Protein AF-A0A2A4W255-F1 (afdb_monomer)

Mean predicted aligned error: 3.9 Å

Nearest PDB structures (foldseek):
  1hx1-assembly1_B  TM=2.557E-01  e=3.547E+00  Homo sapiens
  8fih-assembly1_C  TM=3.078E-01  e=8.534E+00  synthetic construct
  1i36-assembly1_A  TM=2.579E-01  e=9.964E+00  Methanothermobacter thermautotrophicus

Radius of gyration: 17.44 Å; Cα contacts (8 Å, |Δi|>4): 116; chains: 1; bounding box: 42×27×45 Å

Solvent-accessible surface area (backbone atoms only — not comparable to full-atom values): 6337 Å² total; per-residue (Å²): 131,50,73,56,49,52,54,42,51,50,27,49,49,49,17,54,53,25,40,51,52,15,51,53,38,46,54,52,37,53,78,73,44,46,49,62,52,32,33,63,74,71,72,46,62,77,93,68,82,44,72,71,53,42,68,55,49,41,47,55,51,18,42,29,75,75,31,70,70,46,5,52,77,70,74,32,51,87,64,58,69,79,62,50,72,80,71,49,44,54,37,39,49,23,41,50,26,39,53,49,13,53,50,30,44,53,52,31,55,50,43,47,73,76,69,42,79,118

pLDDT: mean 92.79, std 5.99, range [61.5, 98.44]

Sequence (118 aa):
MSPNQVIFLVLMGLFISSEFISLALMFYIGRTRVKEIDKVVYGYEFPHDSIFALMIRVPNYASGFLWKWSARRSGLEDKIEHFDKRFRWPFIAAFLLAIFGMVCLIIALLFEKYFGLK

Secondary structure (DSSP, 8-state):
--HHHHHHHHHHHHHHHHHHHHHHHHHHHIIIIIHHHHHHHHSS--S---HHHHHHHHHHHHHHHH-HHHHHHTT-HHHHTTS-HHHHHHHHHHHHHHHHHHHHHHHHHHHHHHH---

Structure (mmCIF, N/CA/C/O backbone):
data_AF-A0A2A4W255-F1
#
_entry.id   AF-A0A2A4W255-F1
#
loop_
_atom_site.group_PDB
_atom_site.id
_atom_site.type_symbol
_atom_site.label_atom_id
_atom_site.label_alt_id
_atom_site.label_comp_id
_atom_site.label_asym_id
_atom_site.label_entity_id
_atom_site.label_seq_id
_atom_site.pdbx_PDB_ins_code
_atom_site.Cartn_x
_atom_site.Cartn_y
_atom_site.Cartn_z
_atom_site.occupancy
_atom_site.B_iso_or_equiv
_atom_site.auth_seq_id
_atom_site.auth_comp_id
_atom_site.auth_asym_id
_atom_site.auth_atom_id
_atom_site.pdbx_PDB_model_num
ATOM 1 N N . MET A 1 1 ? -25.613 -3.168 21.323 1.00 78.56 1 MET A N 1
ATOM 2 C CA . MET A 1 1 ? -24.168 -2.873 21.248 1.00 78.56 1 MET A CA 1
ATOM 3 C C . MET A 1 1 ? -23.893 -1.593 22.003 1.00 78.56 1 MET A C 1
ATOM 5 O O . MET A 1 1 ? -24.644 -0.641 21.816 1.00 78.56 1 MET A O 1
ATOM 9 N N . SER A 1 2 ? -22.859 -1.569 22.842 1.00 91.75 2 SER A N 1
ATOM 10 C CA . SER A 1 2 ? -22.402 -0.322 23.463 1.00 91.75 2 SER A CA 1
ATOM 11 C C . SER A 1 2 ? -21.734 0.585 22.412 1.00 91.75 2 SER A C 1
ATOM 13 O O . SER A 1 2 ? -21.219 0.076 21.410 1.00 91.75 2 SER A O 1
ATOM 15 N N . PRO A 1 3 ? -21.712 1.919 22.602 1.00 90.81 3 PRO A N 1
ATOM 16 C CA . PRO A 1 3 ? -20.990 2.827 21.706 1.00 90.81 3 PRO A CA 1
ATOM 17 C C . PRO A 1 3 ? -19.522 2.421 21.502 1.00 90.81 3 PRO A C 1
ATOM 19 O O . PRO A 1 3 ? -19.014 2.493 20.386 1.00 90.81 3 PRO A O 1
ATOM 22 N N . ASN A 1 4 ? -18.873 1.896 22.545 1.00 92.50 4 ASN A N 1
ATOM 23 C CA . ASN A 1 4 ? -17.494 1.408 22.483 1.00 92.50 4 ASN A CA 1
ATOM 24 C C . ASN A 1 4 ? -17.340 0.222 21.519 1.00 92.50 4 ASN A C 1
ATOM 26 O O . ASN A 1 4 ? -16.406 0.198 20.719 1.00 92.50 4 ASN A O 1
ATOM 30 N N . GLN A 1 5 ? -18.282 -0.728 21.536 1.00 92.19 5 GLN A N 1
ATOM 31 C CA . GLN A 1 5 ? -18.296 -1.848 20.587 1.00 92.19 5 GLN A CA 1
ATOM 32 C C . GLN A 1 5 ? -18.472 -1.365 19.145 1.00 92.19 5 GLN A C 1
ATOM 34 O O . GLN A 1 5 ? -17.830 -1.892 18.240 1.00 92.19 5 GLN A O 1
ATOM 39 N N . VAL A 1 6 ? -19.313 -0.350 18.919 1.00 94.75 6 VAL A N 1
ATOM 40 C CA . VAL A 1 6 ? -19.509 0.229 17.581 1.00 94.75 6 VAL A CA 1
ATOM 41 C C . VAL A 1 6 ? -18.219 0.877 17.081 1.00 94.75 6 VAL A C 1
ATOM 43 O O . VAL A 1 6 ? -17.794 0.585 15.968 1.00 94.75 6 VAL A O 1
ATOM 46 N N . ILE A 1 7 ? -17.565 1.705 17.902 1.00 94.38 7 ILE A N 1
ATOM 47 C CA . ILE A 1 7 ? -16.305 2.374 17.541 1.00 94.38 7 ILE A CA 1
ATOM 48 C C . ILE A 1 7 ? -15.227 1.345 17.189 1.00 94.38 7 ILE A C 1
ATOM 50 O O . ILE A 1 7 ? -14.591 1.455 16.141 1.00 94.38 7 ILE A O 1
ATOM 54 N N . PHE A 1 8 ? -15.054 0.320 18.026 1.00 95.25 8 PHE A N 1
ATOM 55 C CA . PHE A 1 8 ? -14.075 -0.734 17.775 1.00 95.25 8 PHE A CA 1
ATOM 56 C C . PHE A 1 8 ? -14.357 -1.483 16.467 1.00 95.25 8 PHE A C 1
ATOM 58 O O . PHE A 1 8 ? -13.452 -1.648 15.650 1.00 95.25 8 PHE A O 1
ATOM 65 N N . LEU A 1 9 ? -15.611 -1.884 16.221 1.00 95.81 9 LEU A N 1
ATOM 66 C CA . LEU A 1 9 ? -15.978 -2.559 14.973 1.00 95.81 9 LEU A CA 1
ATOM 67 C C . LEU A 1 9 ? -15.764 -1.674 13.744 1.00 95.81 9 LEU A C 1
ATOM 69 O O . LEU A 1 9 ? -15.322 -2.179 12.716 1.00 95.81 9 LEU A O 1
ATOM 73 N N . VAL A 1 10 ? -16.036 -0.370 13.836 1.00 97.00 10 VAL A N 1
ATOM 74 C CA . VAL A 1 10 ? -15.764 0.571 12.740 1.00 97.00 10 VAL A CA 1
AT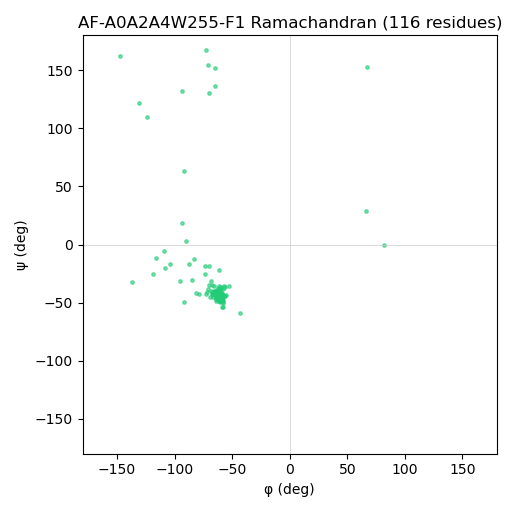OM 75 C C . VAL A 1 10 ? 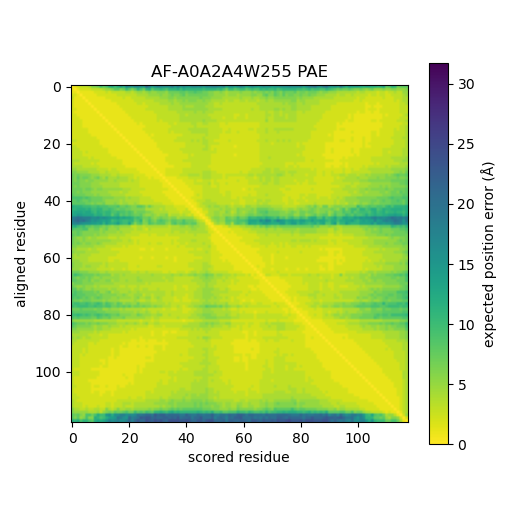-14.266 0.636 12.451 1.00 97.00 10 VAL A C 1
ATOM 77 O O . VAL A 1 10 ? -13.875 0.511 11.295 1.00 97.00 10 VAL A O 1
ATOM 80 N N . LEU A 1 11 ? -13.419 0.769 13.476 1.00 97.44 11 LEU A N 1
ATOM 81 C CA . LEU A 1 11 ? -11.963 0.803 13.296 1.00 97.44 11 LEU A CA 1
ATOM 82 C C . LEU A 1 11 ? -11.427 -0.501 12.690 1.00 97.44 11 LEU A C 1
ATOM 84 O O . LEU A 1 11 ? -10.633 -0.460 11.750 1.00 97.44 11 LEU A O 1
ATOM 88 N N . MET A 1 12 ? -11.904 -1.651 13.171 1.00 97.88 12 MET A N 1
ATOM 89 C CA . MET A 1 12 ? -11.537 -2.957 12.618 1.00 97.88 12 MET A CA 1
ATOM 90 C C . MET A 1 12 ? -12.038 -3.136 11.180 1.00 97.88 12 MET A C 1
ATOM 92 O O . MET A 1 12 ? -11.311 -3.652 10.335 1.00 97.88 12 MET A O 1
ATOM 96 N N . GLY A 1 13 ? -13.252 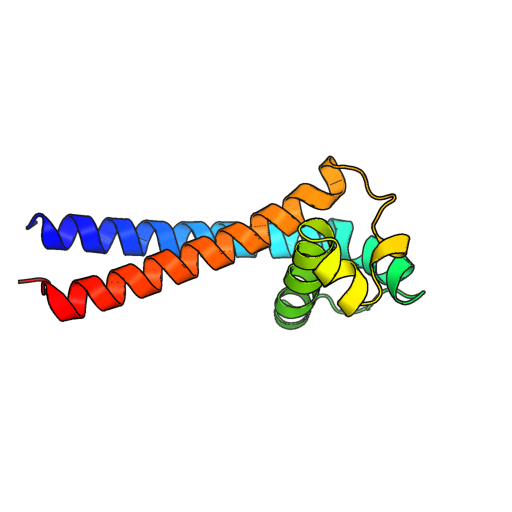-2.675 10.872 1.00 98.12 13 GLY A N 1
ATOM 97 C CA . GLY A 1 13 ? -13.808 -2.698 9.519 1.00 98.12 13 GLY A CA 1
ATOM 98 C C . GLY A 1 13 ? -13.025 -1.815 8.545 1.00 98.12 13 GLY A C 1
ATOM 99 O O . GLY A 1 13 ? -12.749 -2.233 7.418 1.00 98.12 13 GLY A O 1
ATOM 100 N N . LEU A 1 14 ? -12.605 -0.625 8.983 1.00 98.44 14 LEU A N 1
ATOM 101 C CA . LEU A 1 14 ? -11.729 0.260 8.212 1.00 98.44 14 LEU A CA 1
ATOM 102 C C . LEU A 1 14 ? -10.371 -0.394 7.946 1.00 98.44 14 LEU A C 1
ATOM 104 O O . LEU A 1 14 ? -9.941 -0.401 6.799 1.00 98.44 14 LEU A O 1
ATOM 108 N N . PHE A 1 15 ? -9.755 -1.014 8.957 1.00 98.44 15 PHE A N 1
ATOM 109 C CA . PHE A 1 15 ? -8.506 -1.765 8.797 1.00 98.44 15 PHE A CA 1
ATOM 110 C C . PHE A 1 15 ? -8.638 -2.901 7.773 1.00 98.44 15 PHE A C 1
ATOM 112 O O . PHE A 1 15 ? -7.878 -2.968 6.810 1.00 98.44 15 PHE A O 1
ATOM 119 N N . ILE A 1 16 ? -9.630 -3.780 7.938 1.00 98.38 16 ILE A N 1
ATOM 120 C CA . ILE A 1 16 ? -9.804 -4.940 7.052 1.00 98.38 16 ILE A CA 1
ATOM 121 C C . ILE A 1 16 ? -10.082 -4.488 5.614 1.00 98.38 16 ILE A C 1
ATOM 123 O O . ILE A 1 16 ? -9.496 -5.021 4.671 1.00 98.38 16 ILE A O 1
ATOM 127 N N . SER A 1 17 ? -10.962 -3.499 5.430 1.00 98.38 17 SER A N 1
ATOM 128 C CA . SER A 1 17 ? -11.297 -3.006 4.091 1.00 98.38 17 SER A CA 1
ATOM 129 C C . SER A 1 17 ? -10.115 -2.316 3.410 1.00 98.38 17 SER A C 1
ATOM 131 O O . SER A 1 17 ? -9.880 -2.562 2.226 1.00 98.38 17 SER A O 1
ATOM 133 N N . SER A 1 18 ? -9.329 -1.510 4.129 1.00 98.44 18 SER A N 1
ATOM 134 C CA . SER A 1 18 ? -8.168 -0.837 3.547 1.00 98.44 18 SER A CA 1
ATOM 135 C C . SER A 1 18 ? -7.059 -1.815 3.167 1.00 98.44 18 SER A C 1
ATOM 137 O O . SER A 1 18 ? -6.515 -1.690 2.070 1.00 98.44 18 SER A O 1
ATOM 139 N N . GLU A 1 19 ? -6.763 -2.816 4.003 1.00 97.50 19 GLU A N 1
ATOM 140 C CA . GLU A 1 19 ? -5.773 -3.852 3.677 1.00 97.50 19 GLU A CA 1
ATOM 141 C C . GLU A 1 19 ? -6.226 -4.711 2.497 1.00 97.50 19 GLU A C 1
ATOM 143 O O . GLU A 1 19 ? -5.440 -4.996 1.593 1.00 97.50 19 GLU A O 1
ATOM 148 N N . PHE A 1 20 ? -7.511 -5.070 2.442 1.00 97.69 20 PHE A N 1
ATOM 149 C CA . PHE A 1 20 ? -8.058 -5.825 1.319 1.00 97.69 20 PHE A CA 1
ATOM 150 C C . PHE A 1 20 ? -7.930 -5.056 -0.005 1.00 97.69 20 PHE A C 1
ATOM 152 O O . PHE A 1 20 ? -7.452 -5.604 -1.001 1.00 97.69 20 PHE A O 1
ATOM 159 N N . ILE A 1 21 ? -8.307 -3.772 -0.019 1.00 98.00 21 ILE A N 1
ATOM 160 C CA . ILE A 1 21 ? -8.189 -2.922 -1.214 1.00 98.00 21 ILE A CA 1
ATOM 161 C C . ILE A 1 21 ? -6.714 -2.697 -1.570 1.00 98.00 21 ILE A C 1
ATOM 163 O O . ILE A 1 21 ? -6.354 -2.761 -2.746 1.00 98.00 21 ILE A O 1
ATOM 167 N N . SER A 1 22 ? -5.850 -2.476 -0.576 1.00 97.38 22 SER A N 1
ATOM 168 C CA . SER A 1 22 ? -4.405 -2.328 -0.767 1.00 97.38 22 SER A CA 1
ATOM 169 C C . SER A 1 22 ? -3.796 -3.561 -1.436 1.00 97.38 22 SER A C 1
ATOM 171 O O . SER A 1 22 ? -3.130 -3.437 -2.465 1.00 97.38 22 SER A O 1
ATOM 173 N N . LEU A 1 23 ? -4.095 -4.761 -0.931 1.00 95.81 23 LEU A N 1
ATOM 174 C CA . LEU A 1 23 ? -3.633 -6.022 -1.512 1.00 95.81 23 LEU A CA 1
ATOM 175 C C . LEU A 1 23 ? -4.154 -6.218 -2.938 1.00 95.81 23 LEU A C 1
ATOM 177 O O . LEU A 1 23 ? -3.382 -6.574 -3.830 1.00 95.81 23 LEU A O 1
ATOM 181 N N . ALA A 1 24 ? -5.436 -5.939 -3.189 1.00 95.75 24 ALA A N 1
ATOM 182 C CA . ALA A 1 24 ? -6.007 -6.010 -4.532 1.00 95.75 24 ALA A CA 1
ATOM 183 C C . ALA A 1 24 ? -5.286 -5.062 -5.508 1.00 95.75 24 ALA A C 1
ATOM 185 O O . ALA A 1 24 ? -4.941 -5.458 -6.627 1.00 95.75 24 ALA A O 1
ATOM 186 N N . LEU A 1 25 ? -4.986 -3.834 -5.070 1.00 96.44 25 LEU A N 1
ATOM 187 C CA . LEU A 1 25 ? -4.187 -2.887 -5.842 1.00 96.44 25 LEU A CA 1
ATOM 188 C C . LEU A 1 25 ? -2.758 -3.391 -6.051 1.00 96.44 25 LEU A C 1
ATOM 190 O O . LEU A 1 25 ? -2.268 -3.297 -7.171 1.00 96.44 25 LEU A O 1
ATOM 194 N N . MET A 1 26 ? -2.102 -3.972 -5.042 1.00 95.31 26 MET A N 1
ATOM 195 C CA . MET A 1 26 ? -0.764 -4.556 -5.193 1.00 95.31 26 MET A CA 1
ATOM 196 C C . MET A 1 26 ? -0.739 -5.662 -6.251 1.00 95.31 26 MET A C 1
ATOM 198 O O . MET A 1 26 ? 0.165 -5.673 -7.084 1.00 95.31 26 MET A O 1
ATOM 202 N N . PHE A 1 27 ? -1.743 -6.544 -6.288 1.00 93.38 27 PHE A N 1
ATOM 203 C CA . PHE A 1 27 ? -1.855 -7.557 -7.343 1.00 93.38 27 PHE A CA 1
ATOM 204 C C . PHE A 1 27 ? -2.069 -6.937 -8.727 1.00 93.38 27 PHE A C 1
ATOM 206 O O . PHE A 1 27 ? -1.416 -7.342 -9.692 1.00 93.38 27 PHE A O 1
ATOM 213 N N . TYR A 1 28 ? -2.950 -5.939 -8.833 1.00 94.31 28 TYR A N 1
ATOM 214 C CA . TYR A 1 28 ? -3.163 -5.202 -10.080 1.00 94.31 28 TYR A CA 1
ATOM 215 C C . TYR A 1 28 ? -1.865 -4.541 -10.573 1.00 94.31 28 TYR A C 1
ATOM 217 O O . TYR A 1 28 ? -1.482 -4.691 -11.734 1.00 94.31 28 TYR A O 1
ATOM 225 N N . ILE A 1 29 ? -1.158 -3.860 -9.674 1.00 94.88 29 ILE A N 1
ATOM 226 C CA . ILE A 1 29 ? 0.113 -3.176 -9.915 1.00 94.88 29 ILE A CA 1
ATOM 227 C C . ILE A 1 29 ? 1.198 -4.168 -10.339 1.00 94.88 29 ILE A C 1
ATOM 229 O O . ILE A 1 29 ? 1.880 -3.929 -11.337 1.00 94.88 29 ILE A O 1
ATOM 233 N N . GLY A 1 30 ? 1.316 -5.296 -9.635 1.00 92.31 30 GLY A N 1
ATOM 234 C CA . GLY A 1 30 ? 2.253 -6.367 -9.964 1.00 92.31 30 GLY A CA 1
ATOM 235 C C . GLY A 1 30 ? 2.062 -6.882 -11.386 1.00 92.31 30 GLY A C 1
ATOM 236 O O . GLY A 1 30 ? 3.022 -6.990 -12.138 1.00 92.31 30 GLY A O 1
ATOM 237 N N . ARG A 1 31 ? 0.807 -7.102 -11.798 1.00 89.81 31 ARG A N 1
ATOM 238 C CA . ARG A 1 31 ? 0.500 -7.609 -13.143 1.00 89.81 31 ARG A CA 1
ATOM 239 C C . ARG A 1 31 ? 0.668 -6.597 -14.269 1.00 89.81 31 ARG A C 1
ATOM 241 O O . ARG A 1 31 ? 0.834 -7.021 -15.407 1.00 89.81 31 ARG A O 1
ATOM 248 N N . THR A 1 32 ? 0.558 -5.299 -13.991 1.00 90.94 32 THR A N 1
ATOM 249 C CA . THR A 1 32 ? 0.416 -4.292 -15.057 1.00 90.94 32 THR A CA 1
ATOM 250 C C . THR A 1 32 ? 1.533 -3.261 -15.124 1.00 90.94 32 THR A C 1
ATOM 252 O O . THR A 1 32 ? 1.724 -2.682 -16.184 1.00 90.94 32 THR A O 1
ATOM 255 N N . ARG A 1 33 ? 2.238 -2.981 -14.021 1.00 93.12 33 ARG A N 1
ATOM 256 C CA . ARG A 1 33 ? 3.069 -1.765 -13.902 1.00 93.12 33 ARG A CA 1
ATOM 257 C C . ARG A 1 33 ? 4.432 -1.993 -13.269 1.00 93.12 33 ARG A C 1
ATOM 259 O O . ARG A 1 33 ? 5.380 -1.298 -13.613 1.00 93.12 33 ARG A O 1
ATOM 266 N N . VAL A 1 34 ? 4.549 -2.943 -12.340 1.00 93.19 34 VAL A N 1
ATOM 267 C CA . VAL A 1 34 ? 5.811 -3.186 -11.615 1.00 93.19 34 VAL A CA 1
ATOM 268 C C . VAL A 1 34 ? 6.948 -3.523 -12.568 1.00 93.19 34 VAL A C 1
ATOM 270 O O . VAL A 1 34 ? 8.012 -2.932 -12.451 1.00 93.19 34 VAL A O 1
ATOM 273 N N . LYS A 1 35 ? 6.696 -4.374 -13.565 1.00 91.19 35 LYS A N 1
ATOM 274 C CA . LYS A 1 35 ? 7.707 -4.762 -14.558 1.00 91.19 35 LYS A CA 1
ATOM 275 C C . LYS A 1 35 ? 8.236 -3.583 -15.373 1.00 91.19 35 LYS A C 1
ATOM 277 O O . LYS A 1 35 ? 9.420 -3.534 -15.690 1.00 91.19 35 LYS A O 1
ATOM 282 N N . GLU A 1 36 ? 7.374 -2.616 -15.679 1.00 92.50 36 GLU A N 1
ATOM 283 C CA . GLU A 1 36 ? 7.765 -1.410 -16.410 1.00 92.50 36 GLU A CA 1
ATOM 284 C C . GLU A 1 36 ? 8.707 -0.540 -15.569 1.00 92.50 36 GLU A C 1
ATOM 286 O O . GLU A 1 36 ? 9.755 -0.116 -16.057 1.00 92.50 36 GLU A O 1
ATOM 291 N N . ILE A 1 37 ? 8.403 -0.362 -14.276 1.00 92.00 37 ILE A N 1
ATOM 292 C CA . ILE A 1 37 ? 9.327 0.295 -13.343 1.00 92.00 37 ILE A CA 1
ATOM 293 C C . ILE A 1 37 ? 10.615 -0.516 -13.190 1.00 92.00 37 ILE A C 1
ATOM 295 O O . ILE A 1 37 ? 11.690 0.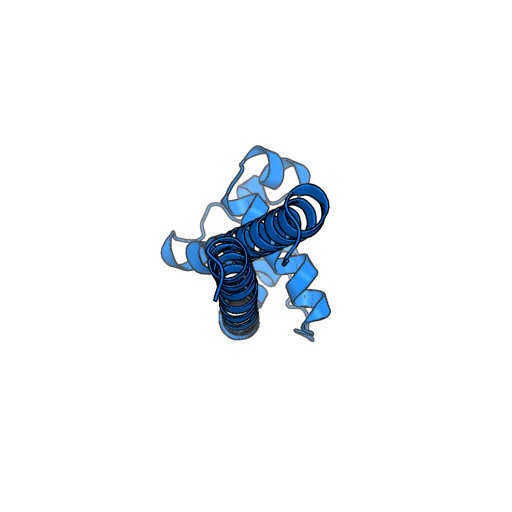070 -13.231 1.00 92.00 37 ILE A O 1
ATOM 299 N N . ASP A 1 38 ? 10.540 -1.837 -13.021 1.00 91.50 38 ASP A N 1
ATOM 300 C CA . ASP A 1 38 ? 11.718 -2.686 -12.817 1.00 91.50 38 ASP A CA 1
ATOM 301 C C . ASP A 1 38 ? 12.712 -2.545 -13.971 1.00 91.50 38 ASP A C 1
ATOM 303 O O . ASP A 1 38 ? 13.907 -2.343 -13.749 1.00 91.50 38 ASP A O 1
ATOM 307 N N . LYS A 1 39 ? 12.208 -2.552 -15.207 1.00 91.94 39 LYS A N 1
ATOM 308 C CA . LYS A 1 39 ? 13.021 -2.375 -16.408 1.00 91.94 39 LYS A CA 1
ATOM 309 C C . LYS A 1 39 ? 13.726 -1.022 -16.433 1.00 91.94 39 LYS A C 1
ATOM 311 O O . LYS A 1 39 ? 14.893 -0.950 -16.804 1.00 91.94 39 LYS A O 1
ATOM 316 N N . VAL A 1 40 ? 13.048 0.039 -16.004 1.00 91.44 40 VAL A N 1
ATOM 317 C CA . VAL A 1 40 ? 13.627 1.385 -15.903 1.00 91.44 40 VAL A CA 1
ATOM 318 C C . VAL A 1 40 ? 14.630 1.486 -14.748 1.00 91.44 40 VAL A C 1
ATOM 320 O O . VAL A 1 40 ? 15.682 2.110 -14.877 1.00 91.44 40 VAL A O 1
ATOM 323 N N . VAL A 1 41 ? 14.320 0.883 -13.599 1.00 89.56 41 VAL A N 1
ATOM 324 C CA . VAL A 1 41 ? 15.107 1.031 -12.370 1.00 89.56 41 VAL A CA 1
ATOM 325 C C . VAL A 1 41 ? 16.357 0.157 -12.385 1.00 89.56 41 VAL A C 1
ATOM 327 O O . VAL A 1 41 ? 17.426 0.636 -11.986 1.00 89.56 41 VAL A O 1
ATOM 330 N N . TYR A 1 42 ? 16.229 -1.085 -12.852 1.00 88.88 42 TYR A N 1
ATOM 331 C CA . TYR A 1 42 ? 17.252 -2.130 -12.782 1.00 88.88 42 TYR A CA 1
ATOM 332 C C . TYR A 1 42 ? 17.770 -2.595 -14.148 1.00 88.88 42 TYR A C 1
ATOM 334 O O . TYR A 1 42 ? 18.771 -3.304 -14.196 1.00 88.88 42 TYR A O 1
ATOM 342 N N . GLY A 1 43 ? 17.125 -2.213 -15.254 1.00 89.50 43 GLY A N 1
ATOM 343 C CA . GLY A 1 43 ? 17.512 -2.641 -16.604 1.00 89.50 43 GLY A CA 1
ATOM 344 C C . GLY A 1 43 ? 16.994 -4.027 -17.008 1.00 89.50 43 GLY A C 1
ATOM 345 O O . GLY A 1 43 ? 17.252 -4.465 -18.127 1.00 89.50 43 GLY A O 1
ATOM 346 N N . TYR A 1 44 ? 16.259 -4.718 -16.135 1.00 86.75 44 TYR A N 1
ATOM 347 C CA . TYR A 1 44 ? 15.654 -6.023 -16.405 1.00 86.75 44 TYR A CA 1
ATOM 348 C C . TYR A 1 44 ? 14.333 -6.189 -15.647 1.00 86.75 44 TYR A C 1
ATOM 350 O O . TYR A 1 44 ? 14.056 -5.470 -14.689 1.00 86.75 44 TYR A O 1
ATOM 358 N N . GLU A 1 45 ? 13.516 -7.148 -16.080 1.00 86.06 45 GLU A N 1
ATOM 359 C CA . GLU A 1 45 ? 12.255 -7.495 -15.421 1.00 86.06 45 GLU A CA 1
ATOM 360 C C . GLU A 1 45 ? 12.481 -8.639 -14.431 1.00 86.06 45 GLU A C 1
ATOM 362 O O . GLU A 1 45 ? 13.077 -9.661 -14.782 1.00 86.06 45 GLU A O 1
ATOM 367 N N . PHE A 1 46 ? 11.984 -8.506 -13.199 1.00 82.38 46 PHE A N 1
ATOM 368 C CA . PHE A 1 46 ? 11.993 -9.640 -12.280 1.00 82.38 46 PHE A CA 1
ATOM 369 C C . PHE A 1 46 ? 10.980 -10.698 -12.750 1.00 82.38 46 PHE A C 1
ATOM 371 O O . PHE A 1 46 ? 9.816 -10.373 -12.995 1.00 82.38 46 PHE A O 1
ATOM 378 N N . PRO A 1 47 ? 11.378 -11.978 -12.848 1.00 73.06 47 PRO A N 1
ATOM 379 C CA . PRO A 1 47 ? 10.520 -13.025 -13.403 1.00 73.06 47 PRO A CA 1
ATOM 380 C C . PRO A 1 47 ? 9.382 -13.448 -12.461 1.00 73.06 47 PRO A C 1
ATOM 382 O O . PRO A 1 47 ? 8.405 -14.050 -12.908 1.00 73.06 47 PRO A O 1
ATOM 385 N N . HIS A 1 48 ? 9.488 -13.149 -11.162 1.00 72.81 48 HIS A N 1
ATOM 386 C CA . HIS A 1 48 ? 8.554 -13.624 -10.144 1.00 72.81 48 HIS A CA 1
ATOM 387 C C . HIS A 1 48 ? 7.932 -12.475 -9.348 1.00 72.81 48 HIS A C 1
ATOM 389 O O . H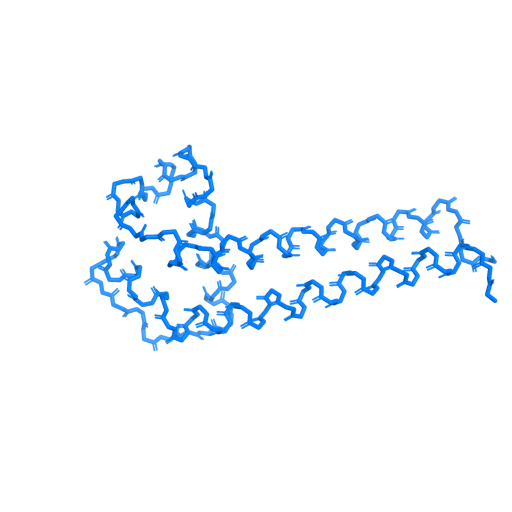IS A 1 48 ? 8.570 -11.872 -8.487 1.00 72.81 48 HIS A O 1
ATOM 395 N N . ASP A 1 49 ? 6.639 -12.246 -9.571 1.00 77.62 49 ASP A N 1
ATOM 396 C CA . ASP A 1 49 ? 5.824 -11.313 -8.793 1.00 77.62 49 ASP A CA 1
ATOM 397 C C . ASP A 1 49 ? 5.142 -12.038 -7.628 1.00 77.62 49 ASP A C 1
ATOM 399 O O . ASP A 1 49 ? 3.918 -12.158 -7.564 1.00 77.62 49 ASP A O 1
ATOM 403 N N . SER A 1 50 ? 5.946 -12.568 -6.700 1.00 87.19 50 SER A N 1
ATOM 404 C CA . SER A 1 50 ? 5.394 -13.093 -5.449 1.00 87.19 50 SER A CA 1
ATOM 405 C C . SER A 1 50 ? 4.780 -11.955 -4.632 1.00 87.19 50 SER A C 1
ATOM 407 O O . SER A 1 50 ? 5.234 -10.809 -4.695 1.00 87.19 50 SER A O 1
ATOM 409 N N . ILE A 1 51 ? 3.769 -12.268 -3.816 1.00 83.94 51 ILE A N 1
ATOM 410 C CA . ILE A 1 51 ? 3.151 -11.263 -2.940 1.00 83.94 51 ILE A CA 1
ATOM 411 C C . ILE A 1 51 ? 4.189 -10.617 -2.011 1.00 83.94 51 ILE A C 1
ATOM 413 O O . ILE A 1 51 ? 4.167 -9.409 -1.807 1.00 83.94 51 ILE A O 1
ATOM 417 N N . PHE A 1 52 ? 5.176 -11.388 -1.545 1.00 87.19 52 PHE A N 1
ATOM 418 C CA . PHE A 1 52 ? 6.289 -10.883 -0.739 1.00 87.19 52 PHE A CA 1
ATOM 419 C C . PHE A 1 52 ? 7.166 -9.885 -1.503 1.00 87.19 52 PHE A C 1
ATOM 421 O O . PHE A 1 52 ? 7.511 -8.836 -0.967 1.00 87.19 52 PHE A O 1
ATOM 428 N N . ALA A 1 53 ? 7.479 -10.162 -2.772 1.00 89.06 53 ALA A N 1
ATOM 429 C CA . ALA A 1 53 ? 8.239 -9.234 -3.606 1.00 89.06 53 ALA A CA 1
ATOM 430 C C . ALA A 1 53 ? 7.455 -7.942 -3.887 1.00 89.06 53 ALA A C 1
ATOM 432 O O . ALA A 1 53 ? 8.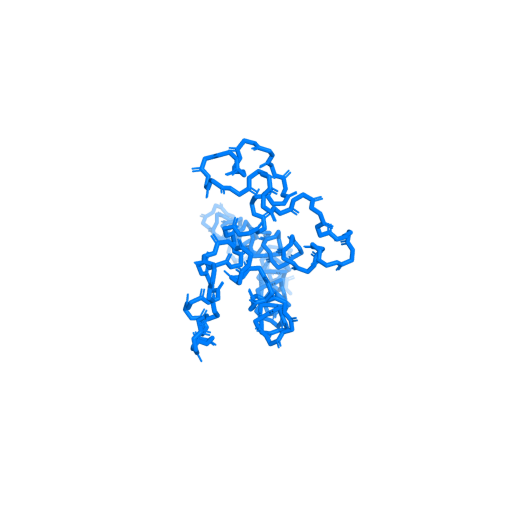040 -6.858 -3.944 1.00 89.06 53 ALA A O 1
ATOM 433 N N . LEU A 1 54 ? 6.133 -8.034 -4.053 1.00 91.75 54 LEU A N 1
ATOM 434 C CA . LEU A 1 54 ? 5.265 -6.868 -4.235 1.00 91.75 54 LEU A CA 1
ATOM 435 C C . LEU A 1 54 ? 5.164 -6.022 -2.960 1.00 91.75 54 LEU A C 1
ATOM 437 O O . LEU A 1 54 ? 5.253 -4.799 -3.055 1.00 91.75 54 LEU A O 1
ATOM 441 N N . MET A 1 55 ? 5.082 -6.649 -1.783 1.00 90.38 55 MET A N 1
ATOM 442 C CA . MET A 1 55 ? 5.062 -5.949 -0.490 1.00 90.38 55 MET A CA 1
ATOM 443 C C . MET A 1 55 ? 6.333 -5.135 -0.213 1.00 90.38 55 MET A C 1
ATOM 445 O O . MET A 1 55 ? 6.282 -4.201 0.576 1.00 90.38 55 MET A O 1
ATOM 449 N N . ILE A 1 56 ? 7.462 -5.441 -0.858 1.00 90.81 56 ILE A N 1
ATOM 450 C CA . ILE A 1 56 ? 8.695 -4.643 -0.743 1.00 90.81 56 ILE A CA 1
ATOM 451 C C . ILE A 1 56 ? 8.753 -3.572 -1.838 1.00 90.81 56 ILE A C 1
ATOM 453 O O . ILE A 1 56 ? 8.998 -2.395 -1.566 1.00 90.81 56 ILE A O 1
ATOM 457 N N . ARG A 1 57 ? 8.515 -3.970 -3.093 1.00 91.94 57 ARG A N 1
ATOM 458 C CA . ARG A 1 57 ? 8.671 -3.085 -4.256 1.00 91.94 57 ARG A CA 1
ATOM 459 C C . ARG A 1 57 ? 7.618 -1.984 -4.307 1.00 91.94 57 ARG A C 1
ATOM 461 O O . ARG A 1 57 ? 7.970 -0.827 -4.526 1.00 91.94 57 ARG A O 1
ATOM 468 N N . VAL A 1 58 ? 6.343 -2.313 -4.082 1.00 94.50 58 VAL A N 1
ATOM 469 C CA . VAL A 1 58 ? 5.247 -1.337 -4.192 1.00 94.50 58 VAL A CA 1
ATOM 470 C C . VAL A 1 58 ? 5.436 -0.178 -3.207 1.00 94.50 58 VAL A C 1
ATOM 472 O O . VAL A 1 58 ? 5.409 0.962 -3.671 1.00 94.50 58 VAL A O 1
ATOM 475 N N . PRO A 1 59 ? 5.723 -0.405 -1.908 1.00 94.81 59 PRO A N 1
ATOM 476 C CA . PRO A 1 59 ? 6.050 0.683 -0.988 1.00 94.81 59 PRO A CA 1
ATOM 477 C C . PRO A 1 59 ? 7.279 1.500 -1.390 1.00 94.81 59 PRO A C 1
ATOM 479 O O . PRO A 1 59 ? 7.252 2.721 -1.259 1.00 94.81 59 PRO A O 1
ATOM 482 N N . ASN A 1 60 ? 8.339 0.867 -1.907 1.00 94.56 60 ASN A N 1
ATOM 483 C CA . ASN A 1 60 ? 9.549 1.581 -2.330 1.00 94.56 60 ASN A CA 1
ATOM 484 C C . ASN A 1 60 ? 9.285 2.524 -3.518 1.00 94.56 60 ASN A C 1
ATOM 486 O O . ASN A 1 60 ? 9.747 3.664 -3.527 1.00 94.56 60 ASN A O 1
ATOM 490 N N . TYR A 1 61 ? 8.505 2.088 -4.509 1.00 95.44 61 TYR A N 1
ATOM 491 C CA . TYR A 1 61 ? 8.127 2.958 -5.626 1.00 95.44 61 TYR A CA 1
ATOM 492 C C . TYR A 1 61 ? 7.112 4.015 -5.210 1.00 95.44 61 TYR A C 1
ATOM 494 O O . TYR A 1 61 ? 7.258 5.179 -5.572 1.00 95.44 61 TYR A O 1
ATOM 502 N N . ALA A 1 62 ? 6.110 3.640 -4.412 1.00 96.44 62 ALA A N 1
ATOM 503 C CA . ALA A 1 62 ? 5.109 4.571 -3.907 1.00 96.44 62 ALA A CA 1
ATOM 504 C C . ALA A 1 62 ? 5.739 5.699 -3.081 1.00 96.44 62 ALA A C 1
ATOM 506 O O . ALA A 1 62 ? 5.384 6.862 -3.269 1.00 96.44 62 ALA A O 1
ATOM 507 N N . SER A 1 63 ? 6.703 5.379 -2.212 1.00 95.19 63 SER A N 1
ATOM 508 C CA . SER A 1 63 ? 7.422 6.377 -1.418 1.00 95.19 63 SER A CA 1
ATOM 509 C C . SER A 1 63 ? 8.262 7.301 -2.301 1.00 95.19 63 SER A C 1
ATOM 511 O O . SER A 1 63 ? 8.254 8.512 -2.081 1.0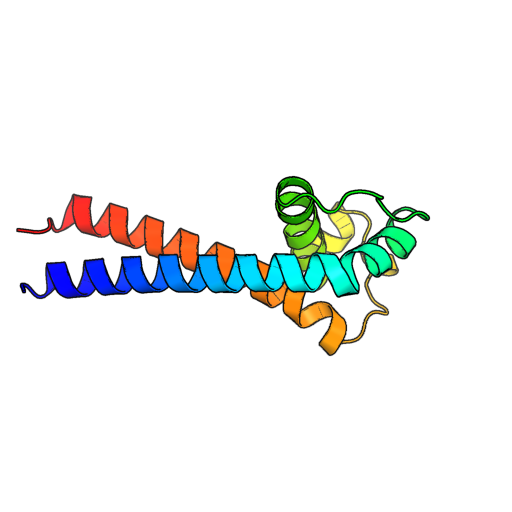0 95.19 63 SER A O 1
ATOM 513 N N . GLY A 1 64 ? 8.913 6.763 -3.341 1.00 95.38 64 GLY A N 1
ATOM 514 C CA . GLY A 1 64 ? 9.594 7.553 -4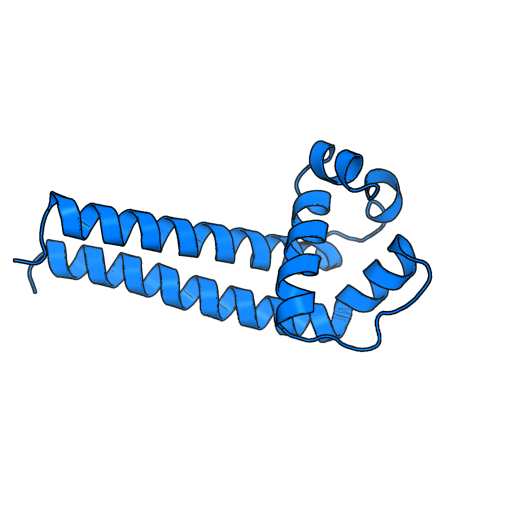.367 1.00 95.38 64 GLY A CA 1
ATOM 515 C C . GLY A 1 64 ? 8.646 8.497 -5.113 1.00 95.38 64 GLY A C 1
ATOM 516 O O . GLY A 1 64 ? 8.963 9.669 -5.299 1.00 95.38 64 GLY A O 1
ATOM 517 N N . PHE A 1 65 ? 7.453 8.028 -5.488 1.00 95.62 65 PHE A N 1
ATOM 518 C CA . PHE A 1 65 ? 6.446 8.861 -6.150 1.00 95.6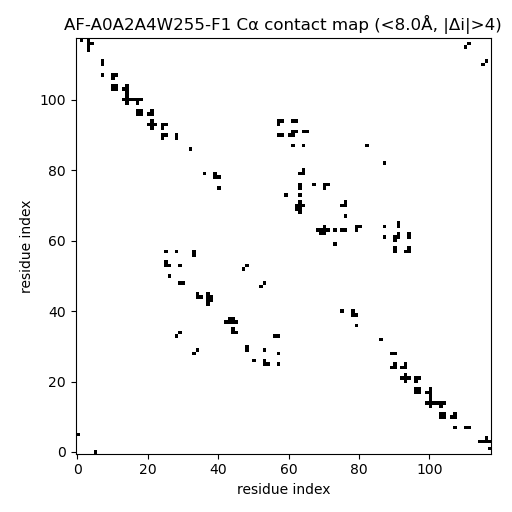2 65 PHE A CA 1
ATOM 519 C C . PHE A 1 65 ? 5.854 9.947 -5.241 1.00 95.62 65 PHE A C 1
ATOM 521 O O . PHE A 1 65 ? 5.463 11.000 -5.744 1.00 95.62 65 PHE A O 1
ATOM 528 N N . LEU A 1 66 ? 5.761 9.694 -3.932 1.00 94.88 66 LEU A N 1
ATOM 529 C CA . LEU A 1 66 ? 5.209 10.630 -2.949 1.00 94.88 66 LEU A CA 1
ATOM 530 C C . LEU A 1 66 ? 6.214 11.695 -2.502 1.00 94.88 66 LEU A C 1
ATOM 532 O O . LEU A 1 66 ? 5.846 12.860 -2.353 1.00 94.88 66 LEU A O 1
ATOM 536 N N . TRP A 1 67 ? 7.471 11.310 -2.272 1.00 94.00 67 TRP A N 1
ATOM 537 C CA . TRP A 1 67 ? 8.479 12.192 -1.691 1.00 94.00 67 TRP A CA 1
ATOM 538 C C . TRP A 1 67 ? 9.778 12.185 -2.485 1.00 94.00 67 TRP A C 1
ATOM 540 O O . TRP A 1 67 ? 10.493 11.185 -2.542 1.00 94.00 67 TRP A O 1
ATOM 550 N N . LYS A 1 68 ? 10.170 13.373 -2.956 1.00 92.44 68 LYS A N 1
ATOM 551 C CA . LYS A 1 68 ? 11.445 13.602 -3.652 1.00 92.44 68 LYS A CA 1
ATOM 552 C C . LYS A 1 68 ? 12.661 13.166 -2.829 1.00 92.44 68 LYS A C 1
ATOM 554 O O . LYS A 1 68 ? 13.608 12.599 -3.361 1.00 92.44 68 LYS A O 1
ATOM 559 N N . TRP A 1 69 ? 12.618 13.366 -1.510 1.00 93.75 69 TRP A N 1
ATOM 560 C CA . TRP A 1 69 ? 13.669 12.889 -0.607 1.00 93.75 69 TRP A CA 1
ATOM 561 C C . TRP A 1 69 ? 13.782 11.356 -0.576 1.00 93.75 69 TRP A C 1
ATOM 563 O O . TRP A 1 69 ? 14.893 10.828 -0.587 1.00 93.75 69 TRP A O 1
ATOM 573 N N . SER A 1 70 ? 12.652 10.640 -0.593 1.00 93.31 70 SER A N 1
ATOM 574 C CA . SER A 1 70 ? 12.645 9.174 -0.675 1.00 93.31 70 SER A CA 1
ATOM 575 C C . SER A 1 70 ? 13.172 8.709 -2.031 1.00 93.31 70 SER A C 1
ATOM 577 O O . SER A 1 70 ? 14.015 7.819 -2.097 1.00 93.31 70 SER A O 1
ATOM 579 N N . ALA A 1 71 ? 12.756 9.377 -3.114 1.00 93.81 71 ALA A N 1
ATOM 580 C CA . ALA A 1 71 ? 13.252 9.093 -4.456 1.00 93.81 71 ALA A CA 1
ATOM 581 C C . ALA A 1 71 ? 14.778 9.259 -4.555 1.00 93.81 71 ALA A C 1
ATOM 583 O O . ALA A 1 71 ? 15.446 8.392 -5.109 1.00 93.81 71 ALA A O 1
ATOM 584 N N . ARG A 1 72 ? 15.347 10.310 -3.949 1.00 94.50 72 ARG A N 1
ATOM 585 C CA . ARG A 1 72 ? 16.805 10.506 -3.828 1.00 94.50 72 ARG A CA 1
ATOM 586 C C . ARG A 1 72 ? 17.493 9.365 -3.101 1.00 94.50 72 ARG A C 1
ATOM 588 O O . ARG A 1 72 ? 18.435 8.778 -3.620 1.00 94.50 72 ARG A O 1
ATOM 595 N N . ARG A 1 73 ? 17.012 9.047 -1.896 1.00 93.00 73 ARG A N 1
ATOM 596 C CA . ARG A 1 73 ? 17.572 7.993 -1.036 1.00 93.00 73 ARG A CA 1
ATOM 597 C C . ARG A 1 73 ? 17.572 6.625 -1.714 1.00 93.00 73 ARG A C 1
ATOM 599 O O . ARG A 1 73 ? 18.529 5.878 -1.543 1.00 93.00 73 ARG A O 1
ATOM 606 N N . SER A 1 74 ? 16.527 6.320 -2.479 1.00 90.94 74 SER A N 1
ATOM 607 C CA . SER A 1 74 ? 16.381 5.044 -3.183 1.00 90.94 74 SER A CA 1
ATOM 608 C C . SER A 1 74 ? 16.971 5.047 -4.602 1.00 90.94 74 SER A C 1
ATOM 610 O O . SER A 1 74 ? 16.840 4.047 -5.305 1.00 90.94 74 SER A O 1
ATOM 612 N N . GLY A 1 75 ? 17.599 6.142 -5.057 1.00 91.56 75 GLY A N 1
ATOM 613 C CA . GLY A 1 75 ? 18.172 6.244 -6.409 1.00 91.56 75 GLY A CA 1
ATOM 614 C C . GLY A 1 75 ? 17.130 6.223 -7.537 1.00 91.56 75 GLY A C 1
ATOM 615 O O . GLY A 1 75 ? 17.405 5.732 -8.635 1.00 91.56 75 GLY A O 1
ATOM 616 N N . LEU A 1 76 ? 15.920 6.704 -7.246 1.00 93.50 76 LEU A N 1
ATOM 617 C CA . LEU A 1 76 ? 14.762 6.708 -8.137 1.00 93.50 76 LEU A CA 1
ATOM 618 C C . LEU A 1 76 ? 14.452 8.080 -8.756 1.00 93.50 76 LEU A C 1
ATOM 620 O O . LEU A 1 76 ? 13.704 8.094 -9.725 1.00 93.50 76 LEU A O 1
ATOM 624 N N . GLU A 1 77 ? 14.984 9.191 -8.223 1.00 91.12 77 GLU A N 1
ATOM 625 C CA . GLU A 1 77 ? 14.603 10.581 -8.580 1.00 91.12 77 GLU A CA 1
ATOM 626 C C . GLU A 1 77 ? 14.449 10.788 -10.096 1.00 91.12 77 GLU A C 1
ATOM 628 O O . GLU A 1 77 ? 13.339 11.022 -10.560 1.00 91.12 77 GLU A O 1
ATOM 633 N N . ASP A 1 78 ? 15.491 10.537 -10.886 1.00 91.56 78 ASP A N 1
ATOM 634 C CA . ASP A 1 78 ? 15.441 10.751 -12.343 1.00 91.56 78 ASP A CA 1
ATOM 635 C C . ASP A 1 78 ? 14.812 9.581 -13.118 1.00 91.56 78 ASP A C 1
ATOM 637 O O . ASP A 1 78 ? 14.487 9.680 -14.303 1.00 91.56 78 ASP A O 1
ATOM 641 N N . LYS A 1 79 ? 14.634 8.435 -12.456 1.00 91.75 79 LYS A N 1
ATOM 642 C CA . LYS A 1 79 ? 14.143 7.203 -13.081 1.00 91.75 79 LYS A CA 1
ATOM 643 C C . LYS A 1 79 ? 12.627 7.155 -13.136 1.00 91.75 79 LYS A C 1
ATOM 645 O O . LYS A 1 79 ? 12.077 6.544 -14.038 1.00 91.75 79 LYS A O 1
ATOM 650 N N . ILE A 1 80 ? 11.942 7.768 -12.177 1.00 91.50 80 ILE A N 1
ATOM 651 C CA . ILE A 1 80 ? 10.489 7.612 -12.027 1.00 91.50 80 ILE A CA 1
ATOM 652 C C . ILE A 1 80 ? 9.700 8.879 -12.394 1.00 91.50 80 ILE A C 1
ATOM 654 O O . ILE A 1 80 ? 8.468 8.863 -12.424 1.00 91.50 80 ILE A O 1
ATOM 658 N N . GLU A 1 81 ? 10.396 9.979 -12.689 1.00 89.06 81 GLU A N 1
ATOM 659 C CA . GLU A 1 81 ? 9.805 11.294 -12.964 1.00 89.06 81 GLU A CA 1
ATOM 660 C C . GLU A 1 81 ? 9.045 11.388 -14.296 1.00 89.06 81 GLU A C 1
ATOM 662 O O . GLU A 1 81 ? 8.196 12.268 -14.437 1.00 89.06 81 GLU A O 1
ATOM 667 N N . HIS A 1 82 ? 9.272 10.477 -15.244 1.00 92.19 82 HIS A N 1
ATOM 668 C CA . HIS A 1 82 ? 8.585 10.480 -16.541 1.00 92.19 82 HIS A CA 1
ATOM 669 C C . HIS A 1 82 ? 7.246 9.727 -16.537 1.00 92.19 82 HIS A C 1
ATOM 671 O O . HIS A 1 82 ? 6.434 9.927 -17.439 1.00 92.19 82 HIS A O 1
ATOM 677 N N . PHE A 1 83 ? 6.976 8.883 -15.532 1.00 94.38 83 PHE A N 1
ATOM 678 C CA . PHE A 1 83 ? 5.706 8.157 -15.449 1.00 94.38 83 PHE A CA 1
ATOM 679 C C . PHE A 1 83 ? 4.544 9.124 -15.246 1.00 94.38 83 PHE A C 1
ATOM 681 O O . PHE A 1 83 ? 4.627 10.026 -14.416 1.00 94.38 83 PHE A O 1
ATOM 688 N N . ASP A 1 84 ? 3.433 8.946 -15.947 1.00 94.00 84 ASP A N 1
ATOM 689 C CA . ASP A 1 84 ? 2.308 9.866 -15.817 1.00 94.00 84 ASP A CA 1
ATOM 690 C C . ASP A 1 84 ? 1.557 9.687 -14.480 1.00 94.00 84 ASP A C 1
ATOM 692 O O . ASP A 1 84 ? 1.724 8.717 -13.734 1.00 94.00 84 ASP A O 1
ATOM 696 N N . LYS A 1 85 ? 0.681 10.639 -14.151 1.00 92.81 85 LYS A N 1
ATOM 697 C CA . LYS A 1 85 ? -0.079 10.603 -12.893 1.00 92.81 85 LYS A CA 1
ATOM 698 C C . LYS A 1 85 ? -0.951 9.343 -12.785 1.00 92.81 85 LYS A C 1
ATOM 700 O O . LYS A 1 85 ? -1.101 8.797 -11.691 1.00 92.81 85 LYS A O 1
ATOM 705 N N . ARG A 1 86 ? -1.529 8.871 -13.899 1.00 94.69 86 ARG A N 1
ATOM 706 C CA . ARG A 1 86 ? -2.387 7.675 -13.910 1.00 94.69 86 ARG A CA 1
ATOM 707 C C . ARG A 1 86 ? -1.584 6.421 -13.610 1.00 94.69 86 ARG A C 1
ATOM 709 O O . ARG A 1 86 ? -2.114 5.548 -12.924 1.00 94.69 86 ARG A O 1
ATOM 716 N N . PHE A 1 87 ? -0.333 6.348 -14.060 1.00 95.38 87 PHE A N 1
ATOM 717 C CA . PHE A 1 87 ? 0.599 5.269 -13.772 1.00 95.38 87 PHE A CA 1
ATOM 718 C C . PHE A 1 87 ? 0.987 5.219 -12.287 1.00 95.38 87 PHE A C 1
ATOM 720 O O . PHE A 1 87 ? 0.937 4.154 -11.668 1.00 95.38 87 PHE A O 1
ATOM 727 N N . ARG A 1 88 ? 1.297 6.376 -11.688 1.00 95.69 88 ARG A N 1
ATOM 728 C CA . ARG A 1 88 ? 1.762 6.479 -10.290 1.00 95.69 88 ARG A CA 1
ATOM 729 C C . ARG A 1 88 ? 0.678 6.192 -9.253 1.00 95.69 88 ARG A C 1
ATOM 731 O O . ARG A 1 88 ? 0.958 5.588 -8.220 1.00 95.69 88 ARG A O 1
ATOM 738 N N . TRP A 1 89 ? -0.555 6.635 -9.505 1.00 96.12 89 TRP A N 1
ATOM 739 C CA . TRP A 1 89 ? -1.610 6.659 -8.485 1.00 96.12 89 TRP A CA 1
ATOM 740 C C . TRP A 1 89 ? -1.894 5.326 -7.797 1.00 96.12 89 TRP A C 1
ATOM 742 O O . TRP A 1 89 ? -2.032 5.340 -6.580 1.00 96.12 89 TRP A O 1
ATOM 752 N N . PRO A 1 90 ? -1.966 4.182 -8.494 1.00 96.94 90 PRO A N 1
ATOM 753 C CA . PRO A 1 90 ? -2.204 2.907 -7.829 1.00 96.94 90 PRO A CA 1
ATOM 754 C C . PRO A 1 90 ? -1.127 2.539 -6.811 1.00 96.94 90 PRO A C 1
ATOM 756 O O . PRO A 1 90 ? -1.479 2.068 -5.736 1.00 96.94 90 PRO A O 1
ATOM 759 N N . PHE A 1 91 ? 0.154 2.816 -7.087 1.00 97.12 91 PHE A N 1
ATOM 760 C CA . PHE A 1 91 ? 1.235 2.606 -6.114 1.00 97.12 91 PHE A CA 1
ATOM 761 C C . PHE A 1 91 ? 1.007 3.443 -4.860 1.00 97.12 91 PHE A C 1
ATOM 763 O O . PHE A 1 91 ? 1.032 2.924 -3.747 1.00 97.12 91 PHE A O 1
ATOM 770 N N . ILE A 1 92 ? 0.724 4.732 -5.058 1.00 97.00 92 ILE A N 1
ATOM 771 C CA . ILE A 1 92 ? 0.452 5.677 -3.975 1.00 97.00 92 ILE A CA 1
ATOM 772 C C . ILE A 1 92 ? -0.779 5.238 -3.170 1.00 97.00 92 ILE A C 1
ATOM 774 O O . ILE A 1 92 ? -0.731 5.209 -1.946 1.00 97.00 92 ILE A O 1
ATOM 778 N N . ALA A 1 93 ? -1.866 4.868 -3.847 1.00 97.88 93 ALA A N 1
ATOM 779 C CA . ALA A 1 93 ? -3.112 4.452 -3.220 1.00 97.88 93 ALA A CA 1
ATOM 780 C C . ALA A 1 93 ? -2.936 3.166 -2.406 1.00 97.88 93 ALA A C 1
ATOM 782 O O . ALA A 1 93 ? -3.348 3.138 -1.252 1.00 97.88 93 ALA A O 1
ATOM 783 N N . ALA A 1 94 ? -2.280 2.141 -2.960 1.00 97.44 94 ALA A N 1
ATOM 784 C CA . ALA A 1 94 ? -1.980 0.909 -2.232 1.00 97.44 94 ALA A CA 1
ATOM 785 C C . ALA A 1 94 ? -1.157 1.203 -0.968 1.00 97.44 94 ALA A C 1
ATOM 787 O O . ALA A 1 94 ? -1.503 0.773 0.128 1.00 97.44 94 ALA A O 1
ATOM 788 N N . PHE A 1 95 ? -0.105 2.012 -1.099 1.00 97.12 95 PHE A N 1
ATOM 789 C CA . PHE A 1 95 ? 0.762 2.355 0.023 1.00 97.12 95 PHE A CA 1
ATOM 790 C C . PHE A 1 95 ? 0.044 3.155 1.120 1.00 97.12 95 PHE A C 1
ATOM 792 O O . PHE A 1 95 ? 0.166 2.829 2.299 1.00 97.12 95 PHE A O 1
ATOM 799 N N . LEU A 1 96 ? -0.743 4.170 0.752 1.00 97.75 96 LEU A N 1
ATOM 800 C CA . LEU A 1 96 ? -1.486 4.977 1.722 1.00 97.75 96 LEU A CA 1
ATOM 801 C C . LEU A 1 96 ? -2.635 4.201 2.374 1.00 97.75 96 LEU A C 1
ATOM 803 O O . LEU A 1 96 ? -2.884 4.404 3.558 1.00 97.75 96 LEU A O 1
ATOM 807 N N . LEU A 1 97 ? -3.304 3.300 1.645 1.00 98.12 97 LEU A N 1
ATOM 808 C CA . LEU A 1 97 ? -4.330 2.421 2.214 1.00 98.12 97 LEU A CA 1
ATOM 809 C C . LEU A 1 97 ? -3.742 1.445 3.234 1.00 98.12 97 LEU A C 1
ATOM 811 O O . LEU A 1 97 ? -4.345 1.269 4.288 1.00 98.12 97 LEU A O 1
ATOM 815 N N . ALA A 1 98 ? -2.563 0.876 2.961 1.00 97.00 98 ALA A N 1
ATOM 816 C CA . ALA A 1 98 ? -1.857 0.034 3.929 1.00 97.00 98 ALA A CA 1
ATOM 817 C C . ALA A 1 98 ? -1.475 0.822 5.197 1.00 97.00 98 ALA A C 1
ATOM 819 O O . ALA A 1 98 ? -1.703 0.384 6.321 1.00 97.00 98 ALA A O 1
ATOM 820 N N . ILE A 1 99 ? -0.930 2.036 5.046 1.00 97.56 99 ILE A N 1
ATOM 821 C CA . ILE A 1 99 ? -0.612 2.888 6.205 1.00 97.56 99 ILE A CA 1
ATOM 822 C C . ILE A 1 99 ? -1.880 3.221 6.995 1.00 97.56 99 ILE A C 1
ATOM 824 O O . ILE A 1 99 ? -1.888 3.115 8.221 1.00 97.56 99 ILE A O 1
ATOM 828 N N . PHE A 1 100 ? -2.948 3.620 6.304 1.00 98.31 100 PHE A N 1
ATOM 829 C CA . PHE A 1 100 ? -4.225 3.950 6.925 1.00 98.31 100 PHE A CA 1
ATOM 830 C C . PHE A 1 100 ? -4.797 2.763 7.707 1.00 98.31 100 PHE A C 1
ATOM 832 O O . PHE A 1 100 ? -5.178 2.933 8.865 1.00 98.31 100 PHE A O 1
ATOM 839 N N . GLY A 1 101 ? -4.782 1.563 7.123 1.00 98.25 101 GLY A N 1
ATOM 840 C CA . GLY A 1 101 ? -5.222 0.346 7.794 1.00 98.25 101 GLY A CA 1
ATOM 841 C C . GLY A 1 101 ? -4.446 0.078 9.070 1.00 98.25 101 GLY A C 1
ATOM 842 O O . GLY A 1 101 ? -5.042 -0.080 10.138 1.00 98.25 101 GLY A O 1
ATOM 843 N N . MET A 1 102 ? -3.118 0.108 8.991 1.00 98.06 102 MET A N 1
ATOM 844 C CA . MET A 1 102 ? -2.260 -0.093 10.157 1.00 98.06 102 MET A CA 1
ATOM 845 C C . MET A 1 102 ? -2.497 0.956 11.252 1.00 98.06 102 MET A C 1
ATOM 847 O O . MET A 1 102 ? -2.502 0.614 12.434 1.00 98.06 102 MET A O 1
ATOM 851 N N . VAL A 1 103 ? -2.751 2.216 10.889 1.00 98.38 103 VAL A N 1
ATOM 852 C CA . VAL A 1 103 ? -3.127 3.264 11.851 1.00 98.38 103 VAL A CA 1
ATOM 853 C C . VAL A 1 103 ? -4.472 2.948 12.510 1.00 98.38 103 VAL A C 1
ATOM 855 O O . VAL A 1 103 ? -4.569 3.022 13.734 1.00 98.38 103 VAL A O 1
ATOM 858 N N . CYS A 1 104 ? -5.491 2.547 11.744 1.00 98.44 104 CYS A N 1
ATOM 859 C CA . CYS A 1 104 ? -6.784 2.129 12.293 1.00 98.44 104 CYS A CA 1
ATOM 860 C C . CYS A 1 104 ? -6.646 0.949 13.264 1.00 98.44 104 CYS A C 1
ATOM 862 O O . CYS A 1 104 ? -7.242 0.987 14.339 1.00 98.44 104 CYS A O 1
ATOM 864 N N . LEU A 1 105 ? -5.825 -0.052 12.929 1.00 98.12 105 LEU A N 1
ATOM 865 C CA . LEU A 1 105 ? -5.541 -1.188 13.807 1.00 98.12 105 LEU A CA 1
ATOM 866 C C . LEU A 1 105 ? -4.878 -0.737 15.113 1.00 98.12 105 LEU A C 1
ATOM 868 O O . LEU A 1 105 ? -5.322 -1.121 16.192 1.00 98.12 105 LEU A O 1
ATOM 872 N N . ILE A 1 106 ? -3.842 0.103 15.035 1.00 98.06 106 ILE A N 1
ATOM 873 C CA . ILE A 1 106 ? -3.161 0.629 16.226 1.00 98.06 106 ILE A CA 1
ATOM 874 C C . ILE A 1 106 ? -4.156 1.385 17.110 1.00 98.06 106 ILE A C 1
ATOM 876 O O . ILE A 1 106 ? -4.209 1.143 18.314 1.00 98.06 106 ILE A O 1
ATOM 880 N N . ILE A 1 107 ? -4.980 2.258 16.526 1.00 97.12 107 ILE A N 1
ATOM 881 C CA . ILE A 1 107 ? -6.004 2.998 17.270 1.00 97.12 107 ILE A CA 1
ATOM 882 C C . ILE A 1 107 ? -7.018 2.036 17.901 1.00 97.12 107 ILE A C 1
ATOM 884 O O . ILE A 1 107 ? -7.371 2.236 19.059 1.00 97.12 107 ILE A O 1
ATOM 888 N N . ALA A 1 108 ? -7.448 0.981 17.201 1.00 96.44 108 ALA A N 1
ATOM 889 C CA . ALA A 1 108 ? -8.373 -0.018 17.740 1.00 96.44 108 ALA A CA 1
ATOM 890 C C . ALA A 1 108 ? -7.793 -0.741 18.965 1.00 96.44 108 ALA A C 1
ATOM 892 O O . ALA A 1 108 ? -8.463 -0.839 19.992 1.00 96.44 108 ALA A O 1
ATOM 893 N N . LEU A 1 109 ? -6.532 -1.179 18.885 1.00 95.56 109 LEU A N 1
ATOM 894 C CA . LEU A 1 109 ? -5.836 -1.854 19.986 1.00 95.56 109 LEU A CA 1
ATOM 895 C C . LEU A 1 109 ? -5.635 -0.925 21.192 1.00 95.56 109 LEU A C 1
ATOM 897 O O . LEU A 1 109 ? -5.810 -1.335 22.340 1.00 95.56 109 LEU A O 1
ATOM 901 N N . LEU A 1 110 ? -5.290 0.345 20.949 1.00 95.75 110 LEU A N 1
ATOM 902 C CA . LEU A 1 110 ? -5.204 1.346 22.014 1.00 95.75 110 LEU A CA 1
ATOM 903 C C . LEU A 1 110 ? -6.583 1.614 22.628 1.00 95.75 110 LEU A C 1
ATOM 905 O O . LEU A 1 110 ? -6.704 1.688 23.849 1.00 95.75 110 LEU A O 1
ATOM 909 N N . PHE A 1 111 ? -7.627 1.720 21.808 1.00 94.12 111 PHE A N 1
ATOM 910 C CA . PHE A 1 111 ? -8.989 1.952 22.273 1.00 94.12 111 PHE A CA 1
ATOM 911 C C . PHE A 1 111 ? -9.481 0.814 23.175 1.00 94.12 111 PHE A C 1
ATOM 913 O O . PHE A 1 111 ? -9.943 1.073 24.285 1.00 94.12 111 PHE A O 1
ATOM 920 N N . GLU A 1 112 ? -9.310 -0.439 22.749 1.00 92.88 112 GLU A N 1
ATOM 921 C CA . GLU A 1 112 ? -9.635 -1.618 23.556 1.00 92.88 112 GLU A CA 1
ATOM 922 C C . GLU A 1 112 ? -8.885 -1.606 24.894 1.00 92.88 112 GLU A C 1
ATOM 924 O O . GLU A 1 112 ? -9.493 -1.815 25.946 1.00 92.88 112 GLU A O 1
ATOM 929 N N . LYS A 1 113 ? -7.587 -1.281 24.873 1.00 92.25 113 LYS A N 1
ATOM 930 C CA . LYS A 1 113 ? -6.748 -1.223 26.074 1.00 92.25 113 LYS A CA 1
ATOM 931 C C . LYS A 1 113 ? -7.204 -0.165 27.086 1.00 92.25 113 LYS A C 1
ATOM 933 O O . LYS A 1 113 ? -7.152 -0.431 28.285 1.00 92.25 113 LYS A O 1
ATOM 938 N N . TYR A 1 114 ? -7.588 1.031 26.635 1.00 91.75 114 TYR A N 1
ATOM 939 C CA . TYR A 1 114 ? -7.877 2.165 27.527 1.00 91.75 114 TYR A CA 1
ATOM 940 C C . TYR A 1 114 ? -9.355 2.329 27.887 1.00 91.75 114 TYR A C 1
ATOM 942 O O . TYR A 1 114 ? -9.656 2.785 28.988 1.00 91.75 114 TYR A O 1
ATOM 950 N N . PHE A 1 115 ? -10.272 1.968 26.991 1.00 87.50 115 PHE A N 1
ATOM 951 C CA . PHE A 1 115 ? -11.710 2.177 27.185 1.00 87.50 115 PHE A CA 1
ATOM 952 C C . PHE A 1 115 ? -12.471 0.875 27.448 1.00 87.50 115 PHE A C 1
ATOM 954 O O . PHE A 1 115 ? -13.546 0.915 28.046 1.00 87.50 115 PHE A O 1
ATOM 961 N N . GLY A 1 116 ? -11.898 -0.274 27.072 1.00 74.62 116 GLY A N 1
ATOM 962 C CA . GLY A 1 116 ? -12.511 -1.588 27.243 1.00 74.62 116 GLY A CA 1
ATOM 963 C C . GLY A 1 116 ? -13.756 -1.804 26.373 1.00 74.62 116 GLY A C 1
ATOM 964 O O . GLY A 1 116 ? -14.489 -0.880 26.021 1.00 74.62 116 GLY A O 1
ATOM 965 N N . LEU A 1 117 ? -14.031 -3.068 26.046 1.00 77.06 117 LEU A N 1
ATOM 966 C CA . LEU A 1 117 ? -15.216 -3.484 25.277 1.00 77.06 117 LEU A CA 1
ATOM 967 C C . LEU A 1 117 ? -16.412 -3.892 26.161 1.00 77.06 117 LEU A C 1
ATOM 969 O O . LEU A 1 117 ? -17.305 -4.596 25.684 1.00 77.06 117 LEU A O 1
ATOM 973 N N . LYS A 1 118 ? -16.410 -3.478 27.438 1.00 61.50 118 LYS A N 1
ATOM 974 C CA . LYS A 1 118 ? -17.471 -3.799 28.406 1.00 61.50 118 LYS A CA 1
ATOM 975 C C . LYS A 1 118 ? -18.821 -3.197 28.010 1.00 61.50 118 LYS A C 1
ATOM 977 O O . LYS A 1 118 ? -18.853 -2.072 27.455 1.00 61.50 118 LYS A O 1
#

Foldseek 3Di:
DDPLLVLLVVLLVLLVVLLVLLLVLLVVCLVPPLQVLCCLPPVGGDPDPDSVVSVVSLLLLLCLVVDVVSCVVSVNNVRNVPDDPVNNVSSVSSNVSNVSSVVSVVVSVVSCVPVNPD